Protein AF-A0A9E2FV95-F1 (afdb_monomer_lite)

pL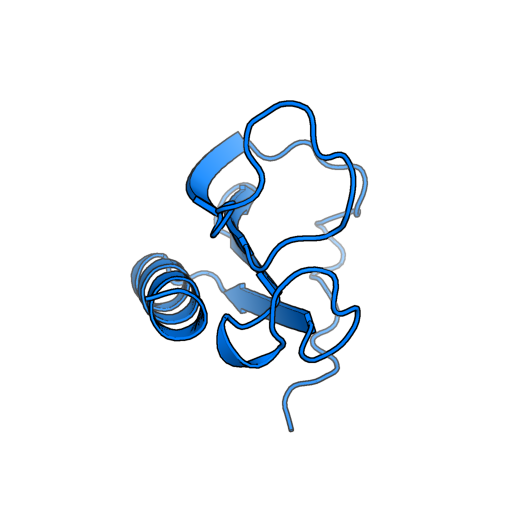DDT: mean 87.65, std 15.97, range [38.66, 98.19]

Foldseek 3Di:
DPPDDDPDPPDDPPDDFPDWPDKDWDCPPDDPDPADTWMWTWTHDPQKIKIWTAANVLDGRGPDRTDIDIDSDPVVRVVVRVVRYD

Sequence (86 aa):
DVSQIILPTDMSYDEVPDEAIYFKEINPCGFLCNENHPFSKVERFGHWYFCKGQDKKAGIHSSEMKWRLFTKDKDLALQTAQAHIE

Secondary structure (DSSP, 8-state):
-----PPPTT--TTPPPSEEEEEEE--SS-TT--S---EEEEEEETTEEEEEEE-GGG-TT----EEEEEES-HHHHHHHHHHTT-

Radius of gyration: 13.39 Å; chains: 1; bounding box: 29×23×35 Å

Structure (mmCIF, N/CA/C/O backbone):
data_AF-A0A9E2FV95-F1
#
_entry.id   AF-A0A9E2FV95-F1
#
loop_
_atom_site.group_PDB
_atom_site.id
_atom_site.type_symbol
_atom_site.label_atom_id
_atom_site.label_alt_id
_atom_site.label_comp_id
_atom_site.label_asym_id
_atom_site.label_entity_id
_atom_site.label_seq_id
_atom_site.pdbx_PDB_ins_code
_atom_site.Cartn_x
_atom_site.Cartn_y
_atom_site.Cartn_z
_atom_site.occupancy
_atom_site.B_iso_or_equiv
_atom_site.auth_seq_id
_atom_site.auth_comp_id
_atom_site.auth_asym_id
_atom_site.auth_atom_id
_atom_site.pdbx_PDB_model_num
ATOM 1 N N . ASP A 1 1 ? 10.184 -8.255 12.692 1.00 43.12 1 ASP A N 1
ATOM 2 C CA . ASP A 1 1 ? 9.672 -9.247 11.735 1.00 43.12 1 ASP A CA 1
ATOM 3 C C . ASP A 1 1 ? 8.170 -9.378 11.964 1.00 43.12 1 ASP A C 1
ATOM 5 O O . ASP A 1 1 ? 7.768 -9.850 13.017 1.00 43.12 1 ASP A O 1
ATOM 9 N N . VAL A 1 2 ? 7.349 -8.813 11.076 1.00 38.66 2 VAL A N 1
ATOM 10 C CA . VAL A 1 2 ? 5.867 -8.815 11.161 1.00 38.66 2 VAL A CA 1
ATOM 11 C C . VAL A 1 2 ? 5.276 -9.546 9.949 1.00 38.66 2 VAL A C 1
ATOM 13 O O . VAL A 1 2 ? 4.250 -9.175 9.388 1.00 38.66 2 VAL A O 1
ATOM 16 N N . SER A 1 3 ? 5.959 -10.600 9.501 1.00 43.19 3 SER A N 1
ATOM 17 C CA . SER A 1 3 ? 5.668 -11.296 8.244 1.00 43.19 3 SER A CA 1
ATOM 18 C C . SER A 1 3 ? 4.451 -12.239 8.274 1.00 43.19 3 SER A C 1
ATOM 20 O O . SER A 1 3 ? 4.088 -12.796 7.237 1.00 43.19 3 SER A O 1
ATOM 22 N N . GLN A 1 4 ? 3.752 -12.405 9.401 1.00 46.34 4 GLN A N 1
ATOM 23 C CA . GLN A 1 4 ? 2.650 -13.373 9.519 1.00 46.34 4 GLN A CA 1
ATOM 24 C C . GLN A 1 4 ? 1.534 -12.865 10.455 1.00 46.34 4 GLN A C 1
ATOM 26 O O . GLN A 1 4 ? 1.278 -13.456 11.500 1.00 46.34 4 GLN A O 1
ATOM 31 N N . ILE A 1 5 ? 0.859 -11.758 10.117 1.00 57.16 5 ILE A N 1
ATOM 32 C CA . ILE A 1 5 ? -0.414 -11.432 10.783 1.00 57.16 5 ILE A CA 1
ATOM 33 C C . ILE A 1 5 ? -1.500 -12.296 10.137 1.00 57.16 5 ILE A C 1
ATOM 35 O O . ILE A 1 5 ? -1.829 -12.123 8.963 1.00 57.16 5 ILE A O 1
ATOM 39 N N . ILE A 1 6 ? -1.997 -13.261 10.909 1.00 50.03 6 ILE A N 1
ATOM 40 C CA . ILE A 1 6 ? -3.186 -14.059 10.607 1.00 50.03 6 ILE A CA 1
ATOM 41 C C . ILE A 1 6 ? -4.338 -13.069 10.402 1.00 50.03 6 ILE A C 1
ATOM 43 O O . ILE A 1 6 ? -4.611 -12.257 11.288 1.00 50.03 6 ILE A O 1
ATOM 47 N N . LEU A 1 7 ? -4.962 -13.090 9.221 1.00 57.47 7 LEU A N 1
ATOM 48 C CA . LEU A 1 7 ? -6.157 -12.286 8.969 1.00 57.47 7 LEU A CA 1
ATOM 49 C C . LEU A 1 7 ? -7.22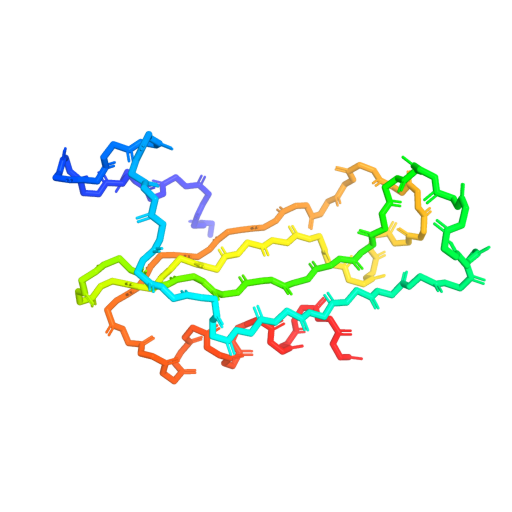6 -12.656 10.006 1.00 57.47 7 LEU A C 1
ATOM 51 O O . LEU A 1 7 ? -7.347 -13.841 10.331 1.00 57.47 7 LEU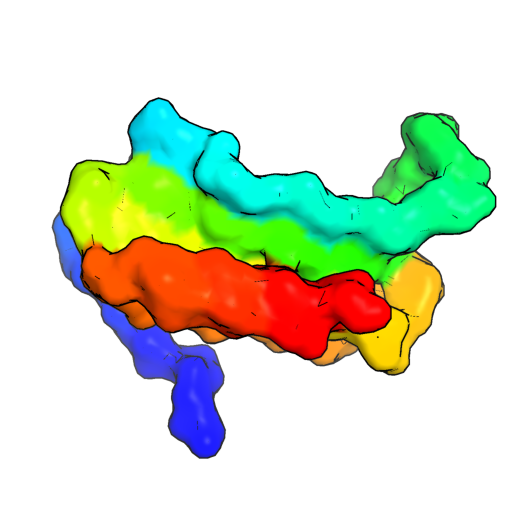 A O 1
ATOM 55 N N . PRO A 1 8 ? -7.995 -11.689 10.537 1.00 61.16 8 PRO A N 1
ATOM 56 C CA . PRO A 1 8 ? -9.151 -12.018 11.357 1.00 61.16 8 PRO A CA 1
ATOM 57 C C . PRO A 1 8 ? -10.028 -13.017 10.601 1.00 61.16 8 PRO A C 1
ATOM 59 O O . PRO A 1 8 ? -10.279 -12.824 9.413 1.00 61.16 8 PRO A O 1
ATOM 62 N N . THR A 1 9 ? -10.474 -14.075 11.280 1.00 57.22 9 THR A N 1
ATOM 63 C CA . THR A 1 9 ? -11.271 -15.176 10.704 1.00 57.22 9 THR A CA 1
ATOM 64 C C . THR A 1 9 ? -12.498 -14.685 9.929 1.00 57.22 9 THR A C 1
ATOM 66 O O . THR A 1 9 ? -12.968 -15.357 9.017 1.00 57.22 9 THR A O 1
ATOM 69 N N . ASP A 1 10 ? -12.977 -13.494 10.280 1.00 54.91 10 ASP A N 1
ATOM 70 C CA . ASP A 1 10 ? -14.155 -12.845 9.713 1.00 54.91 10 ASP A CA 1
ATOM 71 C C . ASP A 1 10 ? -13.899 -12.228 8.327 1.00 54.91 10 ASP A C 1
ATOM 73 O O . ASP A 1 10 ? -14.849 -11.858 7.653 1.00 54.91 10 ASP A O 1
ATOM 77 N N . MET A 1 11 ? -12.640 -12.127 7.886 1.00 59.44 11 MET A N 1
ATOM 78 C CA . MET A 1 11 ? -12.278 -11.602 6.572 1.00 59.44 11 MET A CA 1
ATOM 79 C C . MET A 1 11 ? -11.712 -12.709 5.694 1.00 59.44 11 MET A C 1
ATOM 81 O O . MET A 1 11 ? -10.514 -13.007 5.694 1.00 59.44 11 MET A O 1
ATOM 85 N N . SER A 1 12 ? -12.606 -13.327 4.927 1.00 56.84 12 SER A N 1
ATOM 86 C CA . SER A 1 12 ? -12.209 -14.198 3.826 1.00 56.84 12 SER A CA 1
ATOM 87 C C . SER A 1 12 ? -11.520 -13.368 2.735 1.00 56.84 12 SER A C 1
ATOM 89 O O . SER A 1 12 ? -11.918 -12.238 2.461 1.00 56.84 12 SER A O 1
ATOM 91 N N . TYR A 1 13 ? -10.502 -13.930 2.077 1.00 54.81 13 TYR A N 1
ATOM 92 C CA . TYR A 1 13 ? -9.857 -13.306 0.909 1.00 54.81 13 TYR A CA 1
ATOM 93 C C . TYR A 1 13 ? -10.834 -13.026 -0.255 1.00 54.81 13 TYR A C 1
ATOM 95 O O . TYR A 1 13 ? -10.464 -12.299 -1.176 1.00 54.81 13 TYR A O 1
ATOM 103 N N . ASP A 1 14 ? -12.049 -13.584 -0.196 1.00 60.47 14 ASP A N 1
ATOM 104 C CA . ASP A 1 14 ? -13.124 -13.438 -1.179 1.00 60.47 14 ASP A CA 1
ATOM 105 C C . ASP A 1 14 ? -14.065 -12.251 -0.893 1.00 60.47 14 ASP A C 1
ATOM 107 O O . ASP A 1 14 ? -14.970 -11.983 -1.687 1.00 60.47 14 ASP A O 1
ATOM 111 N N . GLU A 1 15 ? -13.880 -11.517 0.211 1.00 72.19 15 GLU A N 1
ATOM 112 C CA . GLU A 1 15 ? -14.640 -10.285 0.430 1.00 72.19 15 GLU A CA 1
ATOM 113 C C . GLU A 1 15 ? -14.232 -9.197 -0.569 1.00 72.19 15 GLU A C 1
ATOM 115 O O . GLU A 1 15 ? -13.053 -8.937 -0.824 1.00 72.19 15 GLU A O 1
ATOM 120 N N . VAL A 1 16 ? -15.239 -8.523 -1.124 1.00 84.44 16 VAL A N 1
ATOM 121 C CA . VAL A 1 16 ? -15.046 -7.307 -1.914 1.00 84.44 16 VAL A CA 1
ATOM 122 C C . VAL A 1 16 ? -14.821 -6.156 -0.932 1.00 84.44 16 VAL A C 1
ATOM 124 O O . VAL A 1 16 ? -15.611 -6.017 0.001 1.00 84.44 16 VAL A O 1
ATOM 127 N N . PRO A 1 17 ? -13.777 -5.326 -1.108 1.00 90.75 17 PRO A N 1
ATOM 128 C CA . PRO A 1 17 ? -13.586 -4.173 -0.244 1.00 90.75 17 PRO A CA 1
ATOM 129 C C . PRO A 1 17 ? -14.766 -3.214 -0.371 1.00 90.75 17 PRO A C 1
ATOM 131 O O . PRO A 1 17 ? -15.240 -2.943 -1.475 1.00 90.75 17 PRO A O 1
ATOM 134 N N . ASP A 1 18 ? -15.177 -2.634 0.752 1.00 92.19 18 ASP A N 1
ATOM 135 C CA . ASP A 1 18 ? -16.190 -1.581 0.764 1.00 92.19 18 ASP A CA 1
ATOM 136 C C . ASP A 1 18 ? -15.717 -0.362 -0.039 1.00 92.19 18 ASP A C 1
ATOM 138 O O . ASP A 1 18 ? -16.513 0.359 -0.636 1.00 92.19 18 ASP A O 1
ATOM 142 N N . GLU A 1 19 ? -14.409 -0.087 0.009 1.00 93.75 19 GLU A N 1
ATOM 143 C CA . GLU A 1 19 ? -13.813 1.122 -0.547 1.00 93.75 19 GLU A CA 1
ATOM 144 C C . GLU A 1 19 ? -12.311 0.949 -0.818 1.00 93.75 19 GLU A C 1
ATOM 146 O O . GLU A 1 19 ? -11.570 0.412 0.010 1.00 93.75 19 GLU A O 1
ATOM 151 N N . ALA A 1 20 ? -11.841 1.479 -1.951 1.00 95.81 20 ALA A N 1
ATOM 152 C CA . ALA A 1 20 ? -10.422 1.713 -2.207 1.00 95.81 20 ALA A CA 1
ATOM 153 C C . ALA A 1 20 ? -10.065 3.142 -1.772 1.00 95.81 20 ALA A C 1
ATOM 155 O O . ALA A 1 20 ? -10.447 4.111 -2.423 1.00 95.81 20 ALA A O 1
ATOM 156 N N . ILE A 1 21 ? -9.340 3.272 -0.662 1.00 96.50 21 ILE A N 1
ATOM 157 C CA . ILE A 1 21 ? -9.056 4.572 -0.029 1.00 96.50 21 ILE A CA 1
ATOM 158 C C . ILE A 1 21 ? -7.822 5.228 -0.643 1.00 96.50 21 ILE A C 1
ATOM 160 O O . ILE A 1 21 ? -7.735 6.451 -0.739 1.00 96.50 21 ILE A O 1
ATOM 164 N N . TYR A 1 22 ? -6.840 4.419 -1.030 1.00 98.00 22 TYR A N 1
ATOM 165 C CA . TYR A 1 22 ? -5.589 4.901 -1.593 1.00 98.00 22 TYR A CA 1
ATOM 166 C C . TYR A 1 22 ? -5.083 3.926 -2.640 1.00 98.00 22 TYR A C 1
ATOM 168 O O . TYR A 1 22 ? -5.096 2.713 -2.424 1.00 98.00 22 TYR A O 1
ATOM 176 N N . PHE A 1 23 ? -4.592 4.466 -3.749 1.00 97.50 23 PHE A N 1
ATOM 177 C CA . PHE A 1 23 ? -3.852 3.719 -4.748 1.00 97.50 23 PHE A CA 1
ATOM 178 C C . PHE A 1 23 ? -2.809 4.627 -5.390 1.00 97.50 23 PHE A C 1
ATOM 180 O O . PHE A 1 23 ? -3.118 5.744 -5.809 1.00 97.50 23 PHE A O 1
ATOM 187 N N . LYS A 1 24 ? -1.577 4.136 -5.479 1.00 97.56 24 LYS A N 1
ATOM 188 C CA . LYS A 1 24 ? -0.495 4.777 -6.221 1.00 97.56 24 LYS A CA 1
ATOM 189 C C . LYS A 1 24 ? 0.376 3.708 -6.856 1.00 97.56 24 LYS A C 1
ATOM 191 O O . LYS A 1 24 ? 0.692 2.708 -6.220 1.00 97.56 24 LYS A O 1
ATOM 196 N N . GLU A 1 25 ? 0.779 3.951 -8.091 1.00 96.69 25 GLU A N 1
ATOM 197 C CA . GLU A 1 25 ? 1.647 3.077 -8.872 1.00 96.69 25 GLU A CA 1
ATOM 198 C C . GLU A 1 25 ? 2.743 3.920 -9.529 1.00 96.69 25 GLU A C 1
ATOM 200 O O . GLU A 1 25 ? 2.490 5.036 -9.992 1.00 96.69 25 GLU A O 1
ATOM 205 N N . ILE A 1 26 ? 3.967 3.396 -9.559 1.00 95.94 26 ILE A N 1
ATOM 206 C CA . ILE A 1 26 ? 5.090 3.986 -10.288 1.00 95.94 26 ILE A CA 1
ATOM 207 C C . ILE A 1 26 ? 5.210 3.256 -11.621 1.00 95.94 26 ILE A C 1
ATOM 209 O O . ILE A 1 26 ? 5.933 2.269 -11.737 1.00 95.94 26 ILE A O 1
ATOM 213 N N . ASN A 1 27 ? 4.506 3.764 -12.630 1.00 94.50 27 ASN A N 1
ATOM 214 C CA . ASN A 1 27 ? 4.511 3.204 -13.978 1.00 94.50 27 ASN A CA 1
ATOM 215 C C . ASN A 1 27 ? 5.152 4.186 -14.983 1.00 94.50 27 ASN A C 1
ATOM 217 O O . ASN A 1 27 ? 4.448 4.985 -15.605 1.00 94.50 27 ASN A O 1
ATOM 221 N N . PRO A 1 28 ? 6.489 4.157 -15.149 1.00 94.62 28 PRO A N 1
ATOM 222 C CA . PRO A 1 28 ? 7.176 4.933 -16.180 1.00 94.62 28 PRO A CA 1
ATOM 223 C C . PRO A 1 28 ? 7.040 4.314 -17.583 1.00 94.62 28 PRO A C 1
ATOM 225 O O . PRO A 1 28 ? 7.343 4.983 -18.568 1.00 94.62 28 PRO A O 1
ATOM 228 N N . CYS A 1 29 ? 6.606 3.054 -17.687 1.00 93.81 29 CYS A N 1
ATOM 229 C CA . CYS A 1 29 ? 6.485 2.304 -18.939 1.00 93.81 29 CYS A CA 1
ATOM 230 C C . CYS A 1 29 ? 5.221 2.672 -19.733 1.00 93.81 29 CYS A C 1
ATOM 232 O O . CYS A 1 29 ? 5.165 2.476 -20.948 1.00 93.81 29 CYS A O 1
ATOM 234 N N . GLY A 1 30 ? 4.222 3.241 -19.058 1.00 90.31 30 GLY A N 1
ATOM 235 C CA . GLY A 1 30 ? 2.956 3.662 -19.637 1.00 90.31 30 GLY A CA 1
ATOM 236 C C . GLY A 1 30 ? 1.869 2.590 -19.561 1.00 90.31 30 GLY A C 1
ATOM 237 O O . GLY A 1 30 ? 2.076 1.460 -19.124 1.00 90.31 30 GLY A O 1
ATOM 238 N N . PHE A 1 31 ? 0.673 2.966 -20.013 1.00 87.19 31 PHE A N 1
ATOM 239 C CA . PHE A 1 31 ? -0.557 2.186 -19.827 1.00 87.19 31 PHE A CA 1
ATOM 240 C C . PHE A 1 31 ? -0.553 0.797 -20.492 1.00 87.19 31 PHE A C 1
ATOM 242 O O . PHE A 1 31 ? -1.275 -0.090 -20.056 1.00 87.19 31 PHE A O 1
ATOM 249 N N . LEU A 1 32 ? 0.235 0.598 -21.555 1.00 93.31 32 LEU A N 1
ATOM 250 C CA . LEU A 1 32 ? 0.272 -0.673 -22.291 1.00 93.31 32 LEU A CA 1
ATOM 251 C C . LEU A 1 32 ? 1.210 -1.716 -21.667 1.00 93.31 32 LEU A C 1
ATOM 253 O O . LEU A 1 32 ? 1.196 -2.867 -22.100 1.00 93.31 32 LEU A O 1
ATOM 257 N N . CYS A 1 33 ? 2.026 -1.334 -20.682 1.00 93.06 33 CYS A N 1
ATOM 258 C CA . CYS A 1 33 ? 2.883 -2.282 -19.987 1.00 93.06 33 CYS A CA 1
ATOM 259 C C . CYS A 1 33 ? 2.048 -3.109 -19.004 1.00 93.06 33 CYS A C 1
ATOM 261 O O . CYS A 1 33 ? 1.414 -2.556 -18.108 1.00 93.06 33 CYS A O 1
ATOM 263 N N . ASN A 1 34 ? 2.058 -4.430 -19.168 1.00 92.38 34 ASN A N 1
ATOM 264 C CA . ASN A 1 34 ? 1.358 -5.381 -18.301 1.00 92.38 34 ASN A CA 1
ATOM 265 C C . ASN A 1 34 ? 2.298 -6.092 -17.311 1.00 92.38 34 ASN A C 1
ATOM 267 O O . ASN A 1 34 ? 1.896 -7.063 -16.669 1.00 92.38 34 ASN A O 1
ATOM 271 N N . GLU A 1 35 ? 3.547 -5.633 -17.211 1.00 94.44 35 GLU A N 1
ATOM 272 C CA . GLU A 1 35 ? 4.516 -6.128 -16.239 1.00 94.44 35 GLU A CA 1
ATOM 273 C C . GLU A 1 35 ? 4.272 -5.530 -14.844 1.00 94.44 35 GLU A C 1
ATOM 275 O O . GLU A 1 35 ? 3.466 -4.615 -14.651 1.00 94.44 35 GLU A O 1
ATOM 280 N N . ASN A 1 36 ? 4.954 -6.079 -13.838 1.00 93.56 36 ASN A N 1
ATOM 281 C CA . ASN A 1 36 ? 4.769 -5.650 -12.459 1.00 93.56 36 ASN A CA 1
ATOM 282 C C . ASN A 1 36 ? 5.422 -4.284 -12.200 1.00 93.56 36 ASN A C 1
ATOM 284 O O . ASN A 1 36 ? 6.572 -4.059 -12.553 1.00 93.56 36 ASN A O 1
ATOM 288 N N . HIS A 1 37 ? 4.736 -3.391 -11.503 1.00 96.38 37 HIS A N 1
ATOM 289 C CA . HIS A 1 37 ? 5.287 -2.095 -11.117 1.00 96.38 37 HIS A CA 1
ATOM 290 C C . HIS A 1 37 ? 5.183 -1.918 -9.605 1.00 96.38 37 HIS A C 1
ATOM 292 O O . HIS A 1 37 ? 4.239 -2.431 -9.000 1.00 96.38 37 HIS A O 1
ATOM 298 N N . PRO A 1 38 ? 6.109 -1.177 -8.972 1.00 97.38 38 PRO A N 1
ATOM 299 C CA . PRO A 1 38 ? 5.930 -0.768 -7.593 1.00 97.38 38 PRO A CA 1
ATOM 300 C C . PRO A 1 38 ? 4.598 -0.043 -7.432 1.00 97.38 38 PRO A C 1
ATOM 302 O O . PRO A 1 38 ? 4.296 0.917 -8.147 1.00 97.38 38 PRO A O 1
ATOM 305 N N . PHE A 1 39 ? 3.805 -0.508 -6.477 1.00 97.69 39 PHE A N 1
ATOM 306 C CA . PHE A 1 39 ? 2.496 0.046 -6.181 1.00 97.69 39 PHE A CA 1
ATOM 307 C C . PHE A 1 39 ? 2.219 -0.023 -4.687 1.00 97.69 39 PHE A C 1
ATOM 309 O O . PHE A 1 39 ? 2.824 -0.804 -3.952 1.00 97.69 39 PHE A O 1
ATOM 316 N N . SER A 1 40 ? 1.261 0.776 -4.244 1.00 98.12 40 SER A N 1
ATOM 317 C CA . SER A 1 40 ? 0.768 0.788 -2.878 1.00 98.12 40 SER A CA 1
ATOM 318 C C . SER A 1 40 ? -0.729 1.048 -2.884 1.00 98.12 40 SER A C 1
ATOM 320 O O . SER A 1 40 ? -1.213 1.937 -3.590 1.00 98.12 40 SER A O 1
ATOM 322 N N . LYS A 1 41 ? -1.474 0.238 -2.132 1.00 97.81 41 LYS A N 1
ATOM 323 C CA . LYS A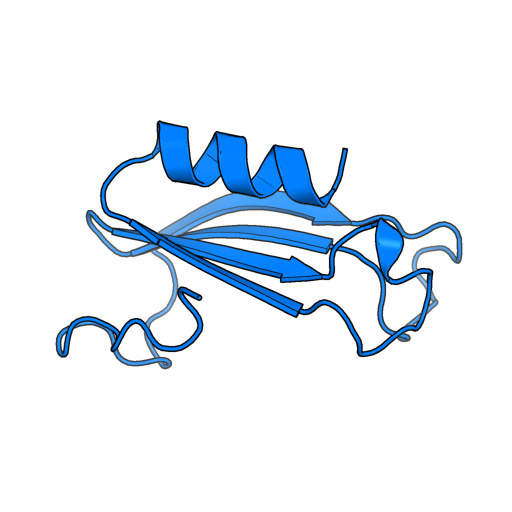 1 41 ? -2.936 0.269 -2.095 1.00 97.81 41 LYS A CA 1
ATOM 324 C C . LYS A 1 41 ? -3.450 0.112 -0.671 1.00 97.81 41 LYS A C 1
ATOM 326 O O . LYS A 1 41 ? -2.918 -0.713 0.070 1.00 97.81 41 LYS A O 1
ATOM 331 N N . VAL A 1 42 ? -4.507 0.848 -0.331 1.00 97.38 42 VAL A N 1
ATOM 332 C CA . VAL A 1 42 ? -5.273 0.701 0.916 1.00 97.38 42 VAL A CA 1
ATOM 333 C C . VAL A 1 42 ? -6.737 0.448 0.588 1.00 97.38 42 VAL A C 1
ATOM 335 O O . VAL A 1 42 ? -7.371 1.239 -0.112 1.00 97.38 42 VAL A O 1
ATOM 338 N N . GLU A 1 43 ? -7.271 -0.641 1.123 1.00 96.19 43 GLU A N 1
ATOM 339 C CA . GLU A 1 43 ? -8.655 -1.086 0.950 1.00 96.19 43 GLU A CA 1
ATOM 340 C C . GLU A 1 43 ? -9.338 -1.197 2.318 1.00 96.19 43 GLU A C 1
ATOM 342 O O . GLU A 1 43 ? -8.705 -1.621 3.289 1.00 96.19 43 GLU A O 1
ATOM 347 N N . ARG A 1 44 ? -10.616 -0.811 2.411 1.00 93.69 44 ARG A N 1
ATOM 348 C CA . ARG A 1 44 ? -11.412 -0.898 3.643 1.00 93.69 44 ARG A CA 1
ATOM 349 C C . ARG A 1 44 ? -12.371 -2.079 3.603 1.00 93.69 44 ARG A C 1
ATOM 351 O O . ARG A 1 44 ? -13.068 -2.271 2.613 1.00 93.69 44 ARG A O 1
ATOM 358 N N . PHE A 1 45 ? -12.441 -2.796 4.715 1.00 91.62 45 PHE A N 1
ATOM 359 C CA . PHE A 1 45 ? -13.340 -3.921 4.954 1.00 91.62 45 PHE A CA 1
ATOM 360 C C . PHE A 1 45 ? -14.006 -3.713 6.317 1.00 91.62 45 PHE A C 1
ATOM 362 O O . PHE A 1 45 ? -13.403 -3.960 7.368 1.00 91.62 45 PHE A O 1
ATOM 369 N N . GLY A 1 46 ? -15.206 -3.133 6.330 1.00 88.94 46 GLY A N 1
ATOM 370 C CA . GLY A 1 46 ? -15.859 -2.683 7.555 1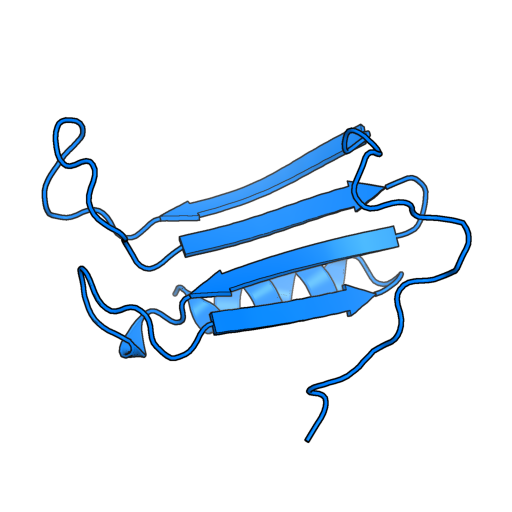.00 88.94 46 GLY A CA 1
ATOM 371 C C . GLY A 1 46 ? -14.982 -1.695 8.335 1.00 88.94 46 GLY A C 1
ATOM 372 O O . GLY A 1 46 ? -14.735 -0.571 7.889 1.00 88.94 46 GLY A O 1
ATOM 373 N N . HIS A 1 47 ? -14.507 -2.129 9.507 1.00 89.12 47 HIS A N 1
ATOM 374 C CA . HIS A 1 47 ? -13.632 -1.360 10.406 1.00 89.12 47 HIS A CA 1
ATOM 375 C C . HIS A 1 47 ? -12.134 -1.629 10.214 1.00 89.12 47 HIS A C 1
ATOM 377 O O . HIS A 1 47 ? -11.316 -1.118 10.981 1.00 89.12 47 HIS A O 1
ATOM 383 N N . TRP A 1 48 ? -11.772 -2.453 9.237 1.00 91.56 48 TRP A N 1
ATOM 384 C CA . TRP A 1 48 ? -10.396 -2.832 8.966 1.00 91.56 48 TRP A CA 1
ATOM 385 C C . TRP A 1 48 ? -9.869 -2.183 7.694 1.00 91.56 48 TRP A C 1
ATOM 387 O O . TRP A 1 48 ? -10.602 -1.956 6.733 1.00 91.56 48 TRP A O 1
ATOM 397 N N . TYR A 1 49 ? -8.567 -1.931 7.696 1.00 92.88 49 TYR A N 1
ATOM 398 C CA . TYR A 1 49 ? -7.809 -1.382 6.588 1.00 92.88 49 TYR A CA 1
ATOM 399 C C . TYR A 1 49 ? -6.711 -2.369 6.214 1.00 92.88 49 TYR A C 1
ATOM 401 O O . TYR A 1 49 ? -5.859 -2.727 7.037 1.00 92.88 49 TYR A O 1
ATOM 409 N N . PHE A 1 50 ? -6.739 -2.805 4.960 1.00 93.56 50 PHE A N 1
ATOM 410 C CA . PHE A 1 50 ? -5.727 -3.668 4.381 1.00 93.56 50 PHE A CA 1
ATOM 411 C C . PHE A 1 50 ? -4.838 -2.861 3.446 1.00 93.56 50 PHE A C 1
ATOM 413 O O . PHE A 1 50 ? -5.296 -2.355 2.420 1.00 93.56 50 PHE A O 1
ATOM 420 N N . CYS A 1 51 ? -3.558 -2.781 3.787 1.00 94.00 51 CYS A N 1
ATOM 421 C CA . CYS A 1 51 ? -2.545 -2.156 2.957 1.00 94.00 51 CYS A CA 1
ATOM 422 C C . CYS A 1 51 ? -1.679 -3.234 2.321 1.00 94.00 51 CYS A C 1
ATOM 424 O O . CYS A 1 51 ? -1.234 -4.162 3.001 1.00 94.00 51 CYS A O 1
ATOM 426 N N . LYS A 1 52 ? -1.397 -3.106 1.030 1.00 95.56 52 LYS A N 1
ATOM 427 C CA . LYS A 1 52 ? -0.479 -4.002 0.323 1.00 95.56 52 LYS A CA 1
ATOM 428 C C . LYS A 1 52 ? 0.209 -3.282 -0.817 1.00 95.56 52 LYS A C 1
ATOM 430 O O . LYS A 1 52 ? -0.337 -2.331 -1.379 1.00 95.56 52 LYS A O 1
ATOM 435 N N . GLY A 1 53 ? 1.369 -3.793 -1.195 1.00 96.06 53 GLY A N 1
ATOM 436 C CA . GLY A 1 53 ? 2.118 -3.229 -2.298 1.00 96.06 53 GLY A CA 1
ATOM 437 C C . GLY A 1 53 ? 3.451 -3.907 -2.551 1.00 96.06 53 GLY A C 1
ATOM 438 O O . GLY A 1 53 ? 3.781 -4.941 -1.963 1.00 96.06 53 GLY A O 1
ATOM 439 N N . GLN A 1 54 ? 4.216 -3.269 -3.424 1.00 97.25 54 GLN A N 1
ATOM 440 C CA . GLN A 1 54 ? 5.635 -3.497 -3.633 1.00 97.25 54 GLN A CA 1
ATOM 441 C C . GLN A 1 54 ? 6.365 -2.176 -3.404 1.00 97.25 54 GLN A C 1
ATOM 443 O O . GLN A 1 54 ? 5.959 -1.142 -3.933 1.00 97.25 54 GLN A O 1
ATOM 448 N N . ASP A 1 55 ? 7.428 -2.217 -2.605 1.00 96.50 55 ASP A N 1
ATOM 449 C CA . ASP A 1 55 ? 8.214 -1.028 -2.283 1.00 96.50 55 ASP A CA 1
ATOM 450 C C . ASP A 1 55 ? 8.854 -0.424 -3.543 1.00 96.50 55 ASP A C 1
ATOM 452 O O . ASP A 1 55 ? 9.378 -1.148 -4.392 1.00 96.50 55 ASP A O 1
ATOM 456 N N . LYS A 1 56 ? 8.877 0.908 -3.649 1.00 95.31 56 LYS A N 1
ATOM 457 C CA . LYS A 1 56 ? 9.555 1.634 -4.739 1.00 95.31 56 LYS A CA 1
ATOM 458 C C . LYS A 1 56 ? 11.011 1.197 -4.931 1.00 95.31 56 LYS A C 1
ATOM 460 O O . LYS A 1 56 ? 11.504 1.183 -6.060 1.00 95.31 56 LYS A O 1
ATOM 465 N N . LYS A 1 57 ? 11.699 0.822 -3.850 1.00 95.94 57 LYS A N 1
ATOM 466 C CA . LYS A 1 57 ? 13.095 0.356 -3.877 1.00 95.94 57 LYS A CA 1
ATOM 467 C C . LYS A 1 57 ? 13.270 -0.999 -4.562 1.00 95.94 57 LYS A C 1
ATOM 469 O O . LYS A 1 57 ? 14.395 -1.315 -4.936 1.00 95.94 57 LYS A O 1
ATOM 474 N N . ALA A 1 58 ? 12.196 -1.769 -4.758 1.00 94.81 58 ALA A N 1
ATOM 475 C CA . ALA A 1 58 ? 12.247 -3.033 -5.492 1.00 94.81 58 ALA A CA 1
ATOM 476 C C . ALA A 1 58 ? 12.696 -2.838 -6.947 1.00 94.81 58 ALA A C 1
ATOM 478 O O . ALA A 1 58 ? 13.280 -3.750 -7.529 1.00 94.81 58 ALA A O 1
ATOM 479 N N . GLY A 1 59 ? 12.434 -1.655 -7.515 1.00 93.88 59 GLY A N 1
ATOM 480 C CA . GLY A 1 59 ? 12.644 -1.359 -8.927 1.00 93.88 59 GLY A CA 1
ATOM 481 C C . GLY A 1 59 ? 11.470 -1.792 -9.811 1.00 93.88 59 GLY A C 1
ATOM 482 O O . GLY A 1 59 ? 10.602 -2.567 -9.413 1.00 93.88 59 GLY A O 1
ATOM 483 N N . ILE A 1 60 ? 11.446 -1.252 -11.029 1.00 95.94 60 ILE A N 1
ATOM 484 C CA . ILE A 1 60 ? 10.444 -1.558 -12.059 1.00 95.94 60 ILE A CA 1
ATOM 485 C C . ILE A 1 60 ? 10.562 -3.034 -12.480 1.00 95.94 60 ILE A C 1
ATOM 487 O O . ILE A 1 60 ? 11.676 -3.538 -12.611 1.00 95.94 60 ILE A O 1
ATOM 491 N N . HIS A 1 61 ? 9.430 -3.724 -12.662 1.00 96.12 61 HIS A N 1
ATOM 492 C CA . HIS A 1 61 ? 9.328 -5.139 -13.075 1.00 96.12 61 HIS A CA 1
ATOM 493 C C . HIS A 1 61 ? 9.894 -6.171 -12.085 1.00 96.12 61 HIS A C 1
ATOM 495 O O . HIS A 1 61 ? 9.923 -7.367 -12.370 1.00 96.12 61 HIS A O 1
ATOM 501 N N . SER A 1 62 ? 10.288 -5.744 -10.885 1.00 95.50 62 SER A N 1
ATOM 502 C CA . SER A 1 62 ? 10.759 -6.642 -9.829 1.00 95.50 62 SER A CA 1
ATOM 503 C C . SER A 1 62 ? 9.621 -7.467 -9.232 1.00 95.50 62 SER A C 1
ATOM 505 O O . SER A 1 62 ? 8.478 -7.029 -9.227 1.00 95.50 62 SER A O 1
ATOM 507 N N . SER A 1 63 ? 9.907 -8.632 -8.652 1.00 93.25 63 SER A N 1
ATOM 508 C CA . SER A 1 63 ? 8.960 -9.408 -7.832 1.00 93.25 63 SER A CA 1
ATOM 509 C C . SER A 1 63 ? 9.186 -9.262 -6.326 1.00 93.25 63 SER A C 1
ATOM 511 O O . SER A 1 63 ? 8.394 -9.785 -5.535 1.00 93.25 63 SER A O 1
ATOM 513 N N . GLU A 1 64 ? 10.250 -8.565 -5.934 1.00 95.38 64 GLU A N 1
ATOM 514 C CA . GLU A 1 64 ? 10.758 -8.522 -4.564 1.00 95.38 64 GLU A CA 1
ATOM 515 C C . GLU A 1 64 ? 10.118 -7.409 -3.729 1.00 95.38 64 GLU A C 1
ATOM 517 O O . GLU A 1 64 ? 9.373 -6.574 -4.238 1.00 95.38 64 GLU A O 1
ATOM 522 N N . MET A 1 65 ? 10.410 -7.402 -2.423 1.00 94.38 65 MET A N 1
ATOM 523 C CA . MET A 1 65 ? 9.983 -6.359 -1.472 1.00 94.38 65 MET A CA 1
ATOM 524 C C . MET A 1 65 ? 8.466 -6.114 -1.451 1.00 94.38 65 MET A C 1
ATOM 526 O O . MET A 1 65 ? 7.990 -4.989 -1.272 1.00 94.38 65 MET A O 1
ATOM 530 N N . LYS A 1 66 ? 7.696 -7.193 -1.626 1.00 95.75 66 LYS A N 1
ATOM 531 C CA . LYS A 1 66 ? 6.256 -7.194 -1.377 1.00 95.75 66 LYS A CA 1
ATOM 532 C C . LYS A 1 66 ? 6.001 -7.011 0.108 1.00 95.75 66 LYS A C 1
ATOM 534 O O . LYS A 1 66 ? 6.670 -7.617 0.946 1.00 95.75 66 LYS A O 1
ATOM 539 N N . TRP A 1 67 ? 4.999 -6.213 0.430 1.00 94.81 67 TRP A N 1
ATOM 540 C CA . TRP A 1 67 ? 4.649 -5.911 1.806 1.00 94.81 67 TRP A CA 1
ATOM 541 C C . TRP A 1 67 ? 3.135 -5.876 1.976 1.00 94.81 67 TRP A C 1
ATOM 543 O O . TRP A 1 67 ? 2.364 -5.717 1.023 1.00 94.81 67 TRP A O 1
ATOM 553 N N . ARG A 1 68 ? 2.715 -6.074 3.223 1.00 94.62 68 ARG A N 1
ATOM 554 C CA . ARG A 1 68 ? 1.320 -5.998 3.634 1.00 94.62 68 ARG A CA 1
ATOM 555 C C . ARG A 1 68 ? 1.219 -5.545 5.082 1.00 94.62 68 ARG A C 1
ATOM 557 O O . ARG A 1 68 ? 2.043 -5.938 5.904 1.00 94.62 68 ARG A O 1
ATOM 564 N N . LEU A 1 69 ? 0.191 -4.767 5.383 1.00 92.56 69 LEU A N 1
ATOM 565 C CA . LEU A 1 69 ? -0.192 -4.371 6.732 1.00 92.56 69 LEU A CA 1
ATOM 566 C C . LEU A 1 69 ? -1.701 -4.519 6.877 1.00 92.56 69 LEU A C 1
ATOM 568 O O . LEU A 1 69 ? -2.459 -4.217 5.959 1.00 92.56 69 LEU A O 1
ATOM 572 N N . PHE A 1 70 ? -2.125 -4.954 8.054 1.00 90.19 70 PHE A N 1
ATOM 573 C CA . PHE A 1 70 ? -3.524 -5.043 8.415 1.00 90.19 70 PHE A CA 1
ATOM 574 C C . PHE A 1 70 ? -3.754 -4.311 9.734 1.00 90.19 70 PHE A C 1
ATOM 576 O O . PHE A 1 70 ? -3.029 -4.549 10.701 1.00 90.19 70 PHE A O 1
ATOM 583 N N . THR A 1 71 ? -4.714 -3.389 9.775 1.00 91.19 71 THR A N 1
ATOM 584 C CA . THR A 1 71 ? -4.919 -2.519 10.941 1.00 91.19 71 THR A CA 1
ATOM 585 C C . THR A 1 71 ? -6.354 -1.996 11.026 1.00 91.19 71 THR A C 1
ATOM 587 O O . THR A 1 71 ? -7.037 -1.891 10.014 1.00 91.19 71 THR A O 1
ATOM 590 N N . LYS A 1 72 ? -6.829 -1.659 12.232 1.00 91.75 72 LYS A N 1
ATOM 591 C CA . LYS A 1 72 ? -8.076 -0.885 12.428 1.00 91.75 72 LYS A CA 1
ATOM 592 C C . LYS A 1 72 ? -7.849 0.627 12.358 1.00 91.75 72 LYS A C 1
ATOM 594 O O . LYS A 1 72 ? -8.803 1.396 12.321 1.00 91.75 72 LYS A O 1
ATOM 599 N N . ASP A 1 73 ? -6.590 1.048 12.381 1.00 96.12 73 ASP A N 1
ATOM 600 C CA . ASP A 1 73 ? -6.189 2.449 12.363 1.00 96.12 73 ASP A CA 1
ATOM 601 C C . ASP A 1 73 ? -6.018 2.933 10.916 1.00 96.12 73 ASP A C 1
ATOM 603 O O . ASP A 1 73 ? -5.116 2.491 10.197 1.00 96.12 73 ASP A O 1
ATOM 607 N N . LYS A 1 74 ? -6.901 3.847 10.497 1.00 95.88 74 LYS A N 1
ATOM 608 C CA . LYS A 1 74 ? -6.904 4.435 9.153 1.00 95.88 74 LYS A CA 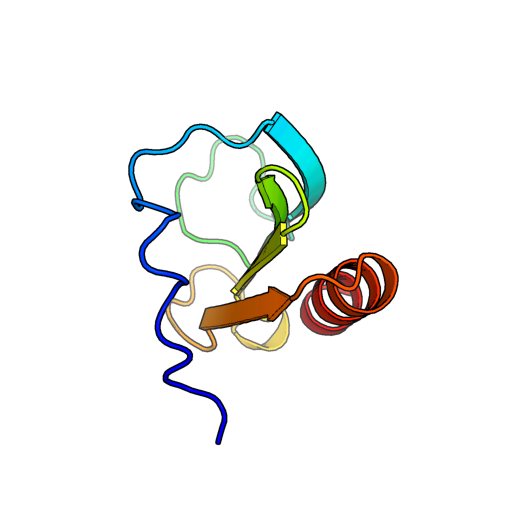1
ATOM 609 C C . LYS A 1 74 ? -5.641 5.247 8.872 1.00 95.88 74 LYS A C 1
ATOM 611 O O . LYS A 1 74 ? -5.117 5.195 7.759 1.00 95.88 74 LYS A O 1
ATOM 616 N N . ASP A 1 75 ? -5.166 6.003 9.851 1.00 98.06 75 ASP A N 1
ATOM 617 C CA . ASP A 1 75 ? -4.046 6.918 9.657 1.00 98.06 75 ASP A CA 1
ATOM 618 C C . ASP A 1 75 ? -2.746 6.127 9.549 1.00 98.06 75 ASP A C 1
ATOM 620 O O . ASP A 1 75 ? -1.951 6.374 8.639 1.00 98.06 75 ASP A O 1
ATOM 624 N N . LEU A 1 76 ? -2.579 5.094 10.381 1.00 97.56 76 LEU A N 1
ATOM 625 C CA . LEU A 1 76 ? -1.463 4.156 10.251 1.00 97.56 76 LEU A CA 1
ATOM 626 C C . LEU A 1 76 ? -1.470 3.459 8.881 1.00 97.56 76 LEU A C 1
ATOM 628 O O . LEU A 1 76 ? -0.414 3.301 8.261 1.00 97.56 76 LEU A O 1
ATOM 632 N N . ALA A 1 77 ? -2.649 3.058 8.394 1.00 96.69 77 ALA A N 1
ATOM 633 C CA . ALA A 1 77 ? -2.802 2.426 7.086 1.00 96.69 77 ALA A CA 1
ATOM 634 C C . ALA A 1 77 ? -2.317 3.337 5.946 1.00 96.69 77 ALA A C 1
ATOM 636 O O . ALA A 1 77 ? -1.531 2.904 5.097 1.00 96.69 77 ALA A O 1
ATOM 637 N N . LEU A 1 78 ? -2.746 4.602 5.955 1.00 97.94 78 LEU A N 1
ATOM 638 C CA . LEU A 1 78 ? -2.375 5.609 4.959 1.00 97.94 78 LEU A CA 1
ATOM 639 C C . LEU A 1 78 ? -0.893 5.985 5.025 1.00 97.94 78 LEU A C 1
ATOM 641 O O . LEU A 1 78 ? -0.226 6.003 3.991 1.00 97.94 78 LEU A O 1
ATOM 645 N N . GLN A 1 79 ? -0.365 6.231 6.225 1.00 98.19 79 GLN A N 1
ATOM 646 C CA . GLN A 1 79 ? 1.047 6.570 6.424 1.00 98.19 79 GLN A CA 1
ATOM 647 C C . GLN A 1 79 ? 1.962 5.443 5.949 1.00 98.19 79 GLN A C 1
ATOM 649 O O . GLN A 1 79 ? 2.929 5.691 5.231 1.00 98.19 79 GLN A O 1
ATOM 654 N N . THR A 1 80 ? 1.628 4.194 6.288 1.00 97.38 80 THR A N 1
ATOM 655 C CA . THR A 1 80 ? 2.384 3.021 5.829 1.00 97.38 80 THR A CA 1
ATOM 656 C C . THR A 1 80 ? 2.355 2.922 4.307 1.00 97.38 80 THR A C 1
ATOM 658 O O . THR A 1 80 ? 3.392 2.730 3.677 1.00 97.38 80 THR A O 1
ATOM 661 N N . ALA A 1 81 ? 1.179 3.093 3.698 1.00 97.56 81 ALA A N 1
ATOM 662 C CA . ALA A 1 81 ? 1.036 3.019 2.252 1.00 97.56 81 ALA A CA 1
ATOM 663 C C . ALA A 1 81 ? 1.858 4.086 1.517 1.00 97.56 81 ALA A C 1
ATOM 665 O O . ALA A 1 81 ? 2.506 3.757 0.522 1.00 97.56 81 ALA A O 1
ATOM 666 N N . GLN A 1 82 ? 1.866 5.324 2.013 1.00 97.81 82 GLN A N 1
ATOM 667 C CA . GLN A 1 82 ? 2.676 6.412 1.463 1.00 97.81 82 GLN A CA 1
ATOM 668 C C . GLN A 1 82 ? 4.176 6.137 1.641 1.00 97.81 82 GLN A C 1
ATOM 670 O O . GLN A 1 82 ? 4.929 6.199 0.672 1.00 97.81 82 GLN A O 1
ATOM 675 N N . ALA A 1 83 ? 4.610 5.719 2.834 1.00 97.56 83 ALA A N 1
ATOM 676 C CA . ALA A 1 83 ? 6.024 5.478 3.138 1.00 97.56 83 ALA A CA 1
ATOM 677 C C . ALA A 1 83 ? 6.707 4.437 2.227 1.00 97.56 83 ALA A C 1
ATOM 679 O O . ALA A 1 83 ? 7.924 4.477 2.056 1.00 97.56 83 ALA A O 1
ATOM 680 N N . HIS A 1 84 ? 5.946 3.509 1.643 1.00 96.69 84 HIS A N 1
ATOM 681 C CA . HIS A 1 84 ? 6.477 2.481 0.744 1.00 96.69 84 HIS A CA 1
ATOM 682 C C . HIS A 1 84 ? 6.567 2.895 -0.732 1.00 96.69 84 HIS A C 1
ATOM 684 O O . HIS A 1 84 ? 7.196 2.186 -1.523 1.00 96.69 84 HIS A O 1
ATOM 690 N N . ILE A 1 85 ? 5.929 3.997 -1.136 1.00 95.81 85 ILE A N 1
ATOM 691 C CA . ILE A 1 85 ? 5.795 4.360 -2.556 1.00 95.81 85 ILE A CA 1
ATOM 692 C C . ILE A 1 85 ? 6.221 5.796 -2.883 1.00 95.81 85 ILE A C 1
ATOM 694 O O . ILE A 1 85 ? 6.478 6.103 -4.048 1.00 95.81 85 ILE A O 1
ATOM 698 N N . GLU A 1 86 ? 6.297 6.685 -1.894 1.00 92.12 86 GLU A N 1
ATOM 699 C CA . GLU A 1 86 ? 6.776 8.066 -2.064 1.00 92.12 86 GLU A CA 1
ATOM 700 C C . GLU A 1 86 ? 8.307 8.134 -1.971 1.00 92.12 86 GLU A C 1
ATOM 702 O O . GLU A 1 86 ? 8.930 8.575 -2.975 1.00 92.12 86 GLU A O 1
#